Protein AF-A0A1E1VDS1-F1 (afdb_monomer)

Secondary structure (DSSP, 8-state):
-EEEEEE-TT--EEEEEEEEPPTTS--EEEEETTS-BEEE-SSSEEEETTT--EEEE--

Nearest PDB structures (foldseek):
  7vmv-assembly2_D  TM=1.994E-01  e=7.524E+00  dengue virus type 4

Mean predicted aligned error: 4.09 Å

Solvent-accessible surface area (backbone atoms only — not comparable to full-atom values): 3485 Å² total; per-residue (Å²): 120,51,77,42,50,22,28,36,93,89,64,53,80,43,46,40,37,40,43,68,52,59,96,93,49,93,54,76,48,42,24,36,79,90,64,48,53,35,42,84,74,56,101,53,34,32,30,40,63,98,65,86,44,53,31,36,58,64,129

pLDDT: mean 90.74, std 9.16, range [62.16, 97.94]

Sequence (59 aa):
MSRVRCADDEGYLHTVIVWRLYPGIRGTSYTLDTGALVNYVDEQTFEIDHTAVLITKLS

Radius of gyration: 11.3 Å; Cα contacts (8 Å, |Δi|>4): 116; chains: 1; bounding box: 29×25×28 Å

Foldseek 3Di:
DDWFWWAWPVGDIWIKDWDDDDPPDDDIFIATPVRFGWDDDDPFWIHRPPPRIIIGTDD

Structure (mmCIF, N/CA/C/O backbone):
data_AF-A0A1E1VDS1-F1
#
_entry.id   AF-A0A1E1VDS1-F1
#
loop_
_atom_site.group_PDB
_atom_site.id
_atom_site.type_symbol
_atom_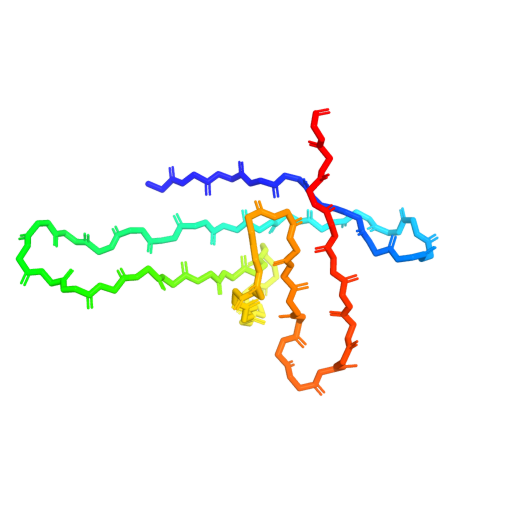site.label_atom_id
_atom_site.label_alt_id
_atom_site.label_comp_id
_atom_site.label_asym_id
_atom_site.label_entity_id
_atom_site.label_seq_id
_atom_site.pdbx_PDB_ins_code
_atom_site.Cartn_x
_atom_site.Cartn_y
_atom_site.Cartn_z
_atom_site.occupancy
_atom_site.B_iso_or_equiv
_atom_site.auth_seq_id
_atom_site.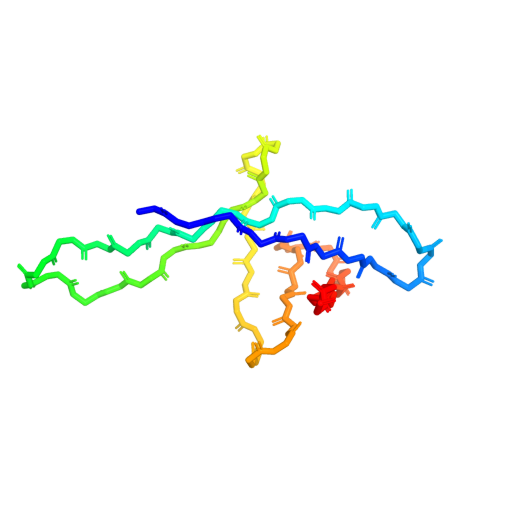auth_comp_id
_atom_site.auth_asym_id
_atom_site.auth_atom_id
_atom_site.pdbx_PDB_model_num
ATOM 1 N N . MET A 1 1 ? -10.118 6.890 4.508 1.00 83.88 1 MET A N 1
ATOM 2 C CA . MET A 1 1 ? -9.238 6.298 3.479 1.00 83.88 1 MET A CA 1
ATOM 3 C C . MET A 1 1 ? -8.196 7.334 3.095 1.00 83.88 1 MET A C 1
ATOM 5 O O . MET A 1 1 ? -8.581 8.470 2.849 1.00 83.88 1 MET A O 1
ATOM 9 N N . SER A 1 2 ? -6.916 6.969 3.061 1.00 91.19 2 SER A N 1
ATOM 10 C CA . SER A 1 2 ? -5.836 7.835 2.559 1.00 91.19 2 SER A CA 1
ATOM 11 C C . SER A 1 2 ? -5.023 7.107 1.495 1.00 91.19 2 SER A C 1
ATOM 13 O O . SER A 1 2 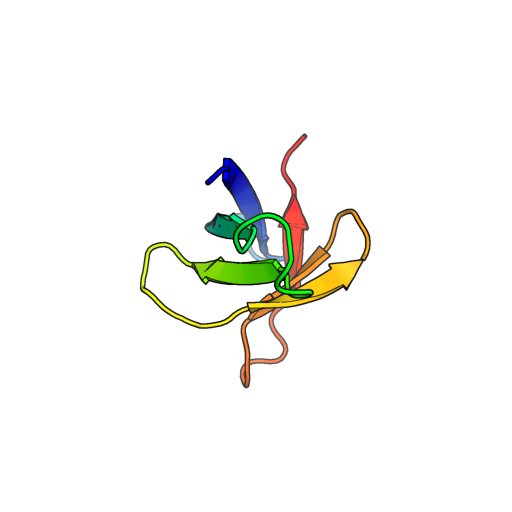? -4.944 5.882 1.520 1.00 91.19 2 SER A O 1
ATOM 15 N N . ARG A 1 3 ? -4.435 7.856 0.561 1.00 94.69 3 ARG A N 1
ATOM 16 C CA . ARG A 1 3 ? -3.555 7.332 -0.490 1.00 94.69 3 ARG A CA 1
ATOM 17 C C . ARG A 1 3 ? -2.146 7.856 -0.262 1.00 94.69 3 ARG A C 1
ATOM 19 O O . ARG A 1 3 ? -1.988 9.030 0.058 1.00 94.69 3 ARG A O 1
ATOM 26 N N . VAL A 1 4 ? -1.157 6.993 -0.430 1.00 95.25 4 VAL A N 1
ATOM 27 C CA . VAL A 1 4 ? 0.256 7.302 -0.232 1.00 95.25 4 VAL A CA 1
ATOM 28 C C . VAL A 1 4 ? 1.011 6.847 -1.470 1.00 95.25 4 VAL A C 1
ATOM 30 O O . VAL A 1 4 ? 0.868 5.699 -1.889 1.00 95.25 4 VAL A O 1
ATOM 33 N N . ARG A 1 5 ? 1.779 7.753 -2.079 1.00 97.06 5 ARG A N 1
ATOM 34 C CA . ARG A 1 5 ? 2.662 7.392 -3.189 1.00 97.06 5 ARG A CA 1
ATOM 35 C C . ARG A 1 5 ? 3.937 6.789 -2.627 1.00 97.06 5 ARG A C 1
ATOM 37 O O . ARG A 1 5 ? 4.516 7.355 -1.705 1.00 97.06 5 ARG A O 1
ATOM 44 N N . CYS A 1 6 ? 4.342 5.663 -3.185 1.00 97.06 6 CYS A N 1
ATOM 45 C CA . CYS A 1 6 ? 5.569 4.970 -2.842 1.00 97.06 6 CYS A CA 1
ATOM 46 C C . CYS A 1 6 ? 6.349 4.639 -4.117 1.00 97.06 6 CYS A C 1
ATOM 48 O O . CYS A 1 6 ? 5.768 4.634 -5.205 1.00 97.06 6 CYS A O 1
ATOM 50 N N . ALA A 1 7 ? 7.636 4.350 -3.975 1.00 97.44 7 ALA A N 1
ATOM 51 C CA . ALA A 1 7 ? 8.459 3.765 -5.023 1.00 97.44 7 ALA A CA 1
ATOM 52 C C . ALA A 1 7 ? 9.217 2.546 -4.494 1.00 97.44 7 ALA A C 1
ATOM 54 O O . ALA A 1 7 ? 9.567 2.525 -3.313 1.00 97.44 7 ALA A O 1
ATOM 55 N N . ASP A 1 8 ? 9.441 1.550 -5.344 1.00 95.81 8 ASP A N 1
ATOM 56 C CA . ASP A 1 8 ? 10.414 0.489 -5.070 1.00 95.81 8 ASP A CA 1
ATOM 57 C C . ASP A 1 8 ? 11.857 0.969 -5.333 1.00 95.81 8 ASP A C 1
ATOM 59 O O . ASP A 1 8 ? 12.109 2.152 -5.595 1.00 95.81 8 ASP A O 1
ATOM 63 N N . ASP A 1 9 ? 12.818 0.058 -5.210 1.00 94.62 9 ASP A N 1
ATOM 64 C CA . ASP A 1 9 ? 14.239 0.302 -5.466 1.00 94.62 9 ASP A CA 1
ATOM 65 C C . ASP A 1 9 ? 14.571 0.494 -6.956 1.00 94.62 9 ASP A C 1
ATOM 67 O O . ASP A 1 9 ? 15.541 1.180 -7.287 1.00 94.62 9 ASP A O 1
ATOM 71 N N . GLU A 1 10 ? 13.747 -0.045 -7.853 1.00 94.31 10 GLU A N 1
ATOM 72 C CA . GLU A 1 10 ? 13.844 0.139 -9.304 1.00 94.31 10 GLU A CA 1
ATOM 73 C C . GLU A 1 10 ? 13.216 1.468 -9.784 1.00 94.31 10 GLU A C 1
ATOM 75 O O . GLU A 1 10 ? 13.413 1.884 -10.929 1.00 94.31 10 GLU A O 1
ATOM 80 N N . GLY A 1 11 ? 12.514 2.185 -8.901 1.00 93.81 11 GLY A N 1
ATOM 81 C CA . GLY A 1 11 ? 11.882 3.476 -9.172 1.00 93.81 11 GLY A CA 1
ATOM 82 C C . GLY A 1 11 ? 10.463 3.377 -9.741 1.00 93.81 11 GLY A C 1
ATOM 83 O O . GLY A 1 11 ? 9.903 4.398 -10.160 1.00 93.81 11 GLY A O 1
ATOM 84 N N . TYR A 1 12 ? 9.854 2.189 -9.752 1.00 95.00 12 TYR A N 1
ATOM 85 C CA . TYR A 1 12 ? 8.453 2.027 -10.117 1.00 95.00 12 TYR A CA 1
ATOM 86 C C . TYR A 1 12 ? 7.546 2.616 -9.050 1.00 95.00 12 TYR A C 1
ATOM 88 O O . TYR A 1 12 ? 7.729 2.446 -7.847 1.00 95.00 12 TYR A O 1
ATOM 96 N N . LEU A 1 13 ? 6.528 3.336 -9.515 1.00 96.25 13 LEU A N 1
ATOM 97 C CA . LEU A 1 13 ? 5.590 4.023 -8.645 1.00 96.25 13 LEU A CA 1
ATOM 98 C C . LEU A 1 13 ? 4.439 3.105 -8.249 1.00 96.25 13 LEU A C 1
ATOM 100 O O . LEU A 1 13 ? 3.745 2.542 -9.093 1.00 96.25 13 LEU A O 1
ATOM 104 N N . HIS A 1 14 ? 4.165 3.074 -6.951 1.00 95.69 14 HIS A N 1
AT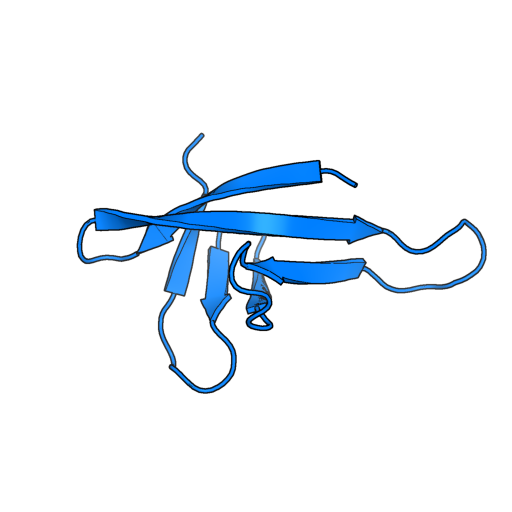OM 105 C CA . HIS A 1 14 ? 3.058 2.350 -6.349 1.00 95.69 14 HIS A CA 1
ATOM 106 C C . HIS A 1 14 ? 2.163 3.307 -5.564 1.00 95.69 14 HIS A C 1
ATOM 108 O O . HIS A 1 14 ? 2.630 4.250 -4.922 1.00 95.69 14 HIS A O 1
ATOM 114 N N . THR A 1 15 ? 0.853 3.065 -5.580 1.00 97.31 15 THR A N 1
ATOM 115 C CA . THR A 1 15 ? -0.088 3.803 -4.728 1.00 97.31 15 THR A CA 1
ATOM 116 C C . THR A 1 15 ? -0.615 2.886 -3.640 1.00 97.31 15 THR A C 1
ATOM 118 O O . THR A 1 15 ? -1.442 2.020 -3.907 1.00 97.31 15 THR A O 1
ATOM 121 N N . VAL A 1 16 ? -0.186 3.119 -2.400 1.00 96.38 16 VAL A N 1
ATOM 122 C CA . VAL A 1 16 ? -0.706 2.420 -1.222 1.00 96.38 16 VAL A CA 1
ATOM 123 C C . VAL A 1 16 ? -1.978 3.113 -0.742 1.00 96.38 16 VAL A C 1
ATOM 125 O O . VAL A 1 16 ? -1.995 4.311 -0.450 1.00 96.38 16 VAL A O 1
ATOM 128 N N . ILE A 1 17 ? -3.060 2.355 -0.638 1.00 96.00 17 ILE A N 1
ATOM 129 C CA . ILE A 1 17 ? -4.332 2.756 -0.051 1.00 96.00 17 ILE A CA 1
ATOM 130 C C . ILE A 1 17 ? -4.367 2.265 1.394 1.00 96.00 17 ILE A C 1
ATOM 132 O O . ILE A 1 17 ? -4.221 1.078 1.671 1.00 96.00 17 ILE A O 1
ATOM 136 N N . VAL A 1 18 ? -4.587 3.196 2.319 1.00 93.44 18 VAL A N 1
ATOM 137 C CA . VAL A 1 18 ? -4.686 2.924 3.752 1.00 93.44 18 VAL A CA 1
ATOM 138 C C . VAL A 1 18 ? -6.155 2.898 4.165 1.00 93.44 18 VAL A C 1
ATOM 140 O O . VAL A 1 18 ? -6.864 3.920 4.143 1.00 93.44 18 VAL A O 1
ATOM 143 N N . TRP A 1 19 ? -6.593 1.722 4.595 1.00 91.44 19 TRP A N 1
ATOM 144 C CA . TRP A 1 19 ? -7.922 1.439 5.108 1.00 91.44 19 TRP A CA 1
ATOM 145 C C . TRP A 1 19 ? -7.884 1.463 6.634 1.00 91.44 19 TRP A C 1
ATOM 147 O O . TRP A 1 19 ? -7.423 0.525 7.277 1.00 91.44 19 TRP A O 1
ATOM 157 N N . ARG A 1 20 ? -8.366 2.554 7.234 1.00 87.06 20 ARG A N 1
ATOM 158 C CA . ARG A 1 20 ? -8.593 2.624 8.683 1.00 87.06 20 ARG A CA 1
ATOM 159 C C . ARG A 1 20 ? -10.005 2.125 8.959 1.00 87.06 20 ARG A C 1
ATOM 161 O O . ARG A 1 20 ? -10.954 2.743 8.471 1.00 87.06 20 ARG A O 1
ATOM 168 N N . LEU A 1 21 ? -10.135 1.013 9.682 1.00 78.94 21 LEU A N 1
ATOM 169 C CA . LEU A 1 21 ? -11.442 0.507 10.096 1.00 78.94 21 LEU A CA 1
ATOM 170 C C . LEU A 1 21 ? -12.104 1.482 11.082 1.00 78.94 21 LEU A C 1
ATOM 172 O O . LEU A 1 21 ? -11.441 2.297 11.729 1.00 78.94 21 LEU A O 1
ATOM 176 N N . TYR A 1 22 ? -13.436 1.433 11.133 1.00 67.62 22 TYR A N 1
ATOM 177 C CA . TYR A 1 22 ? -14.263 2.328 11.941 1.00 67.62 22 TYR A CA 1
ATOM 178 C C . TYR A 1 22 ? -13.874 2.317 13.433 1.00 67.62 22 TYR A C 1
ATOM 180 O O . TYR A 1 22 ? -13.390 1.297 13.936 1.00 67.62 22 TYR A O 1
ATOM 188 N N . PRO A 1 23 ? -14.139 3.415 14.172 1.00 63.53 23 PRO A N 1
ATOM 189 C CA . PRO A 1 23 ? -13.929 3.465 15.617 1.00 63.53 23 PRO A CA 1
ATOM 190 C C . PRO A 1 23 ? -14.620 2.282 16.310 1.00 63.53 23 PRO A C 1
ATOM 192 O O . PRO A 1 23 ? -15.826 2.102 16.174 1.00 63.53 23 PRO A O 1
ATOM 195 N N . GLY A 1 24 ? -13.846 1.467 17.030 1.00 62.16 24 GLY A N 1
ATOM 196 C CA . GLY A 1 24 ? -14.322 0.246 17.696 1.00 62.16 24 GLY A CA 1
ATOM 197 C C . GLY A 1 24 ? -13.792 -1.055 17.086 1.00 62.16 24 GLY A C 1
ATOM 198 O O . GLY A 1 24 ? -13.760 -2.069 17.777 1.00 62.16 24 GLY A O 1
ATOM 199 N N . ILE A 1 25 ? -13.288 -1.023 15.848 1.00 65.81 25 ILE A N 1
ATOM 200 C CA . ILE A 1 25 ? -12.597 -2.155 15.221 1.00 65.81 25 ILE A CA 1
ATOM 201 C C . ILE A 1 25 ? -11.114 -1.802 15.117 1.00 65.81 25 ILE A C 1
ATOM 203 O O . ILE A 1 25 ? -10.720 -0.876 14.411 1.00 65.81 25 ILE A O 1
ATOM 207 N N . ARG A 1 26 ? -10.269 -2.526 15.857 1.00 65.00 26 ARG A N 1
ATOM 208 C CA . ARG A 1 26 ? -8.816 -2.370 15.753 1.00 65.00 26 ARG A CA 1
ATOM 209 C C . ARG A 1 26 ? -8.343 -3.019 14.456 1.00 65.00 26 ARG A C 1
ATOM 211 O O . ARG A 1 26 ? -8.398 -4.235 14.329 1.00 65.00 26 ARG A O 1
ATOM 218 N N . GLY A 1 27 ? -7.864 -2.211 13.518 1.00 75.50 27 GLY A N 1
ATOM 219 C CA . GLY A 1 27 ? -7.156 -2.705 12.342 1.00 75.50 27 GLY A CA 1
ATOM 220 C C . GLY A 1 27 ? -6.954 -1.624 11.288 1.00 75.50 27 GLY A C 1
ATOM 221 O O . GLY A 1 27 ? -7.901 -0.939 10.897 1.00 75.50 27 GLY A O 1
ATOM 222 N N . THR A 1 28 ? -5.713 -1.489 10.827 1.00 87.69 28 THR A N 1
ATOM 223 C CA . THR A 1 28 ? -5.394 -0.771 9.592 1.00 87.69 28 THR A CA 1
ATOM 224 C C . THR A 1 28 ? -5.014 -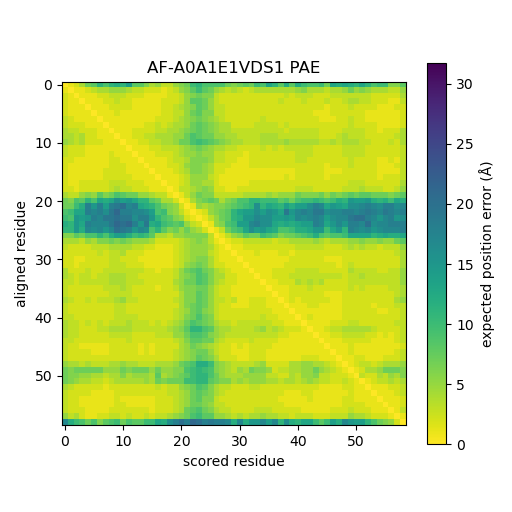1.815 8.554 1.00 87.69 28 THR A C 1
ATOM 226 O O . THR A 1 28 ? -4.167 -2.661 8.824 1.00 87.69 28 THR A O 1
ATOM 229 N N . SER A 1 29 ? -5.662 -1.772 7.396 1.00 91.12 29 SER A N 1
ATOM 230 C CA . SER A 1 29 ? -5.333 -2.600 6.236 1.00 91.12 29 SER A CA 1
ATOM 231 C C . SER A 1 29 ? -4.688 -1.724 5.167 1.00 91.12 29 SER A C 1
ATOM 233 O O . SER A 1 29 ? -4.987 -0.529 5.063 1.00 91.12 29 SER A O 1
ATOM 235 N N . TYR A 1 30 ? -3.801 -2.319 4.378 1.00 93.88 30 TYR A N 1
ATOM 236 C CA . TYR A 1 30 ? -3.072 -1.636 3.325 1.00 93.88 30 TYR A CA 1
ATOM 237 C C . TYR A 1 30 ? -3.162 -2.457 2.041 1.00 93.88 30 TYR A C 1
ATOM 239 O O . TYR A 1 30 ? -2.998 -3.677 2.059 1.00 93.88 30 TYR A O 1
ATOM 247 N N . THR A 1 31 ? -3.441 -1.788 0.927 1.00 96.56 31 THR A N 1
ATOM 248 C CA . THR A 1 31 ? -3.472 -2.410 -0.403 1.00 96.56 31 THR A CA 1
ATOM 249 C C . THR A 1 31 ? -2.801 -1.505 -1.421 1.00 96.56 31 THR A C 1
ATOM 251 O O . THR A 1 31 ? -2.785 -0.290 -1.245 1.00 96.56 31 THR A O 1
ATOM 254 N N . LEU A 1 32 ? -2.322 -2.061 -2.525 1.00 95.81 32 LEU A N 1
ATOM 255 C CA . LEU A 1 32 ? -2.072 -1.294 -3.739 1.00 95.81 32 LEU A CA 1
ATOM 256 C C . LEU A 1 32 ? -3.392 -0.908 -4.422 1.00 95.81 32 LEU A C 1
ATOM 258 O O . LEU A 1 32 ? -4.465 -1.429 -4.104 1.00 95.81 32 LEU A O 1
ATOM 262 N N . ASP A 1 33 ? -3.315 0.003 -5.385 1.00 93.31 33 ASP A N 1
ATOM 263 C CA . ASP A 1 33 ? -4.415 0.340 -6.291 1.00 93.31 33 ASP A CA 1
ATOM 264 C C . ASP A 1 33 ? -4.822 -0.829 -7.199 1.00 93.31 33 ASP A C 1
ATOM 266 O O . ASP A 1 33 ? -5.993 -0.944 -7.553 1.00 93.31 33 ASP A O 1
ATOM 270 N N . THR A 1 34 ? -3.886 -1.734 -7.492 1.00 91.94 34 THR A N 1
ATOM 271 C CA . THR A 1 34 ? -4.135 -3.020 -8.160 1.00 91.94 34 THR A CA 1
ATOM 272 C C . THR A 1 34 ? -4.969 -3.991 -7.318 1.00 91.94 34 THR A C 1
ATOM 274 O O . THR A 1 34 ? -5.438 -5.002 -7.835 1.00 91.94 34 THR A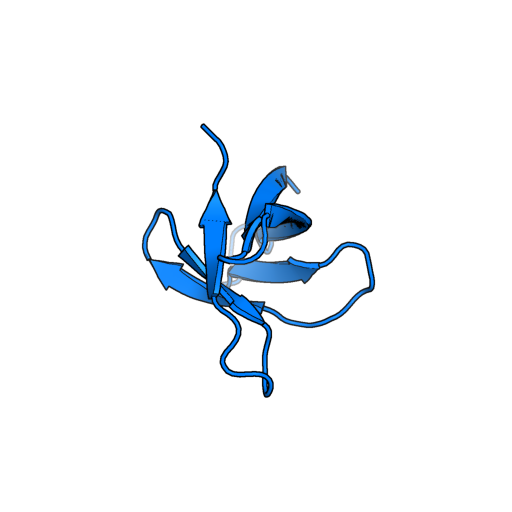 O 1
ATOM 277 N N . GLY A 1 35 ? -5.155 -3.707 -6.024 1.00 92.25 35 GLY A N 1
ATOM 278 C CA . GLY A 1 35 ? 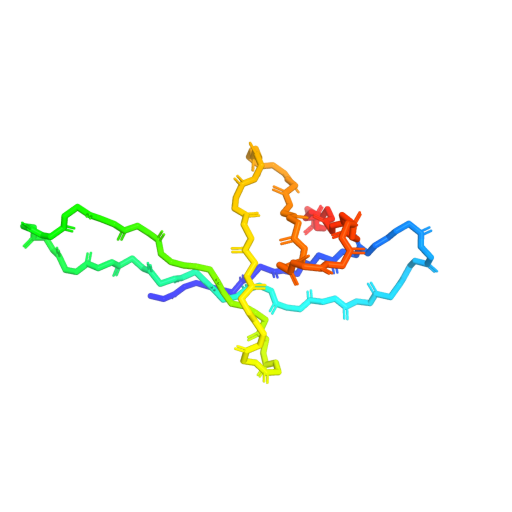-5.818 -4.591 -5.066 1.00 92.25 35 GLY A CA 1
ATOM 279 C C . GLY A 1 35 ? -4.885 -5.593 -4.383 1.00 92.25 35 GLY A C 1
ATOM 280 O O . GLY A 1 35 ? -5.333 -6.296 -3.480 1.00 92.25 35 GLY A O 1
ATOM 281 N N . ALA A 1 36 ? -3.600 -5.639 -4.756 1.00 94.31 36 ALA A N 1
ATOM 282 C CA . ALA A 1 36 ? -2.608 -6.446 -4.047 1.00 94.31 36 ALA A CA 1
ATOM 283 C C . ALA A 1 36 ? -2.499 -6.008 -2.578 1.00 94.31 36 ALA A C 1
ATOM 285 O O . ALA A 1 36 ? -2.541 -4.812 -2.279 1.00 94.31 36 ALA A O 1
ATOM 286 N N . LEU A 1 37 ? -2.363 -6.964 -1.660 1.00 95.12 37 LEU A N 1
ATOM 287 C CA . LEU A 1 37 ? -2.126 -6.668 -0.249 1.00 95.12 37 LEU A CA 1
ATOM 288 C C . LEU A 1 37 ? -0.700 -6.145 -0.060 1.00 95.12 37 LEU A C 1
ATOM 290 O O . LEU A 1 37 ? 0.223 -6.564 -0.760 1.00 95.12 37 LEU A O 1
ATOM 294 N N . VAL A 1 38 ? -0.528 -5.228 0.891 1.00 95.94 38 VAL A N 1
ATOM 295 C CA . VAL A 1 38 ? 0.805 -4.828 1.350 1.00 95.94 38 VAL A CA 1
ATOM 296 C C . VAL A 1 38 ? 0.881 -4.915 2.867 1.00 95.94 38 VAL A C 1
ATOM 298 O O . VAL A 1 38 ? -0.062 -4.556 3.578 1.00 95.94 38 VAL A O 1
ATOM 301 N N . ASN A 1 39 ? 2.013 -5.391 3.363 1.00 94.81 39 ASN A N 1
ATOM 302 C CA . ASN A 1 39 ? 2.314 -5.481 4.778 1.00 94.81 39 ASN A CA 1
ATOM 303 C C . ASN A 1 39 ? 2.970 -4.177 5.237 1.00 94.81 39 ASN A C 1
ATOM 305 O O . ASN A 1 39 ? 3.851 -3.626 4.576 1.00 94.81 39 ASN A O 1
ATOM 309 N N . TYR A 1 40 ? 2.521 -3.660 6.378 1.00 93.44 40 TYR A N 1
ATOM 310 C CA . TYR A 1 40 ? 3.179 -2.532 7.027 1.00 93.44 40 TYR A CA 1
ATOM 311 C C . TYR A 1 40 ? 4.487 -3.012 7.658 1.00 93.44 40 TYR A C 1
ATOM 313 O O . TYR A 1 40 ? 4.455 -3.901 8.510 1.00 93.44 40 TYR A O 1
ATOM 321 N N . VAL A 1 41 ? 5.606 -2.405 7.262 1.00 94.62 41 VAL A N 1
ATOM 322 C CA . VAL A 1 41 ? 6.923 -2.673 7.855 1.00 94.62 41 VAL A CA 1
ATOM 323 C C . VAL A 1 41 ? 7.227 -1.599 8.895 1.00 94.62 41 VAL A C 1
ATOM 325 O O . VAL A 1 41 ? 7.414 -1.903 10.073 1.00 94.62 41 VAL A O 1
ATOM 328 N N . ASP A 1 42 ? 7.201 -0.333 8.472 1.00 94.25 42 ASP A N 1
ATOM 329 C CA . ASP A 1 42 ? 7.458 0.827 9.321 1.00 94.25 42 ASP A CA 1
ATOM 330 C C . ASP A 1 42 ? 6.763 2.099 8.791 1.00 94.25 42 ASP A C 1
ATOM 332 O O . ASP A 1 42 ? 5.936 2.065 7.877 1.00 94.25 42 ASP A O 1
ATOM 336 N N . GLU A 1 43 ? 7.063 3.251 9.398 1.00 91.56 43 GLU A N 1
ATOM 337 C CA . GLU A 1 43 ? 6.411 4.517 9.060 1.00 91.56 43 GLU A CA 1
ATOM 338 C C . GLU A 1 43 ? 6.672 4.992 7.627 1.00 91.56 43 GLU A C 1
ATOM 340 O O . GLU A 1 43 ? 5.900 5.818 7.138 1.00 91.56 43 GLU A O 1
ATOM 345 N N . GLN A 1 44 ? 7.704 4.497 6.949 1.00 95.31 44 GLN A N 1
ATOM 346 C CA . GLN A 1 44 ? 8.078 4.886 5.589 1.00 95.31 44 GLN A CA 1
ATOM 347 C C . GLN A 1 44 ? 8.023 3.734 4.588 1.00 95.31 44 GLN A C 1
ATOM 349 O O . GLN A 1 44 ? 7.981 4.002 3.389 1.00 95.31 44 GLN A O 1
ATOM 354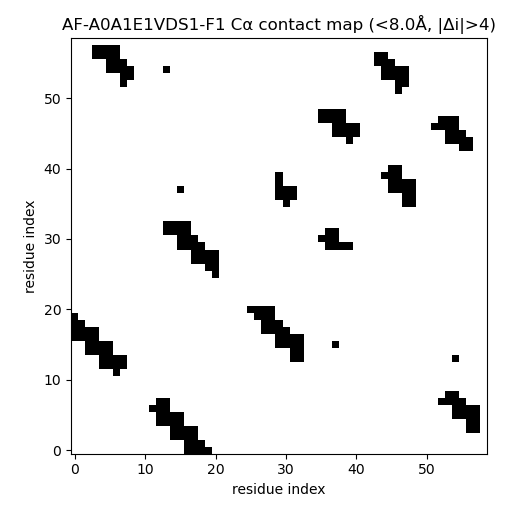 N N . THR A 1 45 ? 7.954 2.489 5.047 1.00 95.81 45 THR A N 1
ATOM 355 C CA . THR A 1 45 ? 8.145 1.313 4.198 1.00 95.81 45 THR A CA 1
ATOM 356 C C . THR A 1 45 ? 6.969 0.346 4.290 1.00 95.81 45 THR A C 1
ATOM 358 O O . THR A 1 45 ? 6.424 0.077 5.367 1.00 95.81 45 THR A O 1
ATOM 361 N N . PHE A 1 46 ? 6.601 -0.220 3.145 1.00 96.31 46 PHE A N 1
ATOM 362 C CA . PHE A 1 46 ? 5.661 -1.331 3.027 1.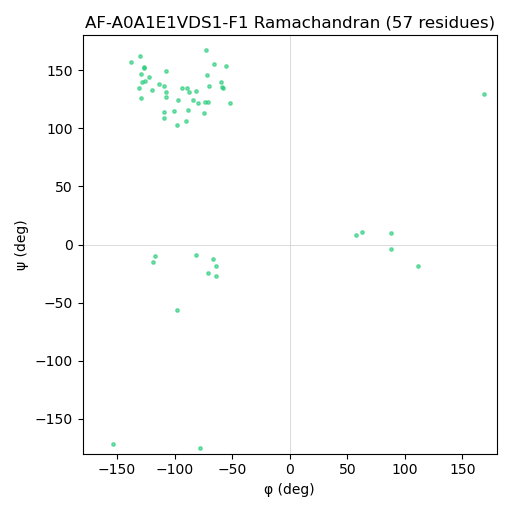00 96.31 46 PHE A CA 1
ATOM 363 C C . PHE A 1 46 ? 6.300 -2.464 2.230 1.00 96.31 46 PHE A C 1
ATOM 365 O O . PHE A 1 46 ? 7.133 -2.214 1.366 1.00 96.31 46 PHE A O 1
ATOM 372 N N . GLU A 1 47 ? 5.874 -3.695 2.479 1.00 96.94 47 GLU A N 1
ATOM 373 C CA . GLU A 1 47 ? 6.242 -4.858 1.673 1.00 96.94 47 GLU A CA 1
ATOM 374 C C . GLU A 1 47 ? 5.035 -5.292 0.844 1.00 96.94 47 GLU A C 1
ATOM 376 O O . GLU A 1 47 ? 3.933 -5.423 1.379 1.00 96.94 47 GLU A O 1
ATOM 381 N N . ILE A 1 48 ? 5.213 -5.520 -0.455 1.00 95.12 48 ILE A N 1
ATOM 382 C CA . ILE A 1 48 ? 4.170 -6.140 -1.272 1.00 95.12 48 ILE A CA 1
ATOM 383 C C . ILE A 1 48 ? 4.072 -7.613 -0.866 1.00 95.12 48 ILE A C 1
ATOM 385 O O . ILE A 1 48 ? 5.058 -8.351 -0.887 1.00 95.12 48 ILE A O 1
ATOM 389 N N . ASP A 1 49 ? 2.876 -8.027 -0.448 1.00 92.62 49 ASP A N 1
ATOM 390 C CA . ASP A 1 49 ? 2.673 -9.337 0.158 1.00 92.62 49 ASP A CA 1
ATOM 391 C C . ASP A 1 49 ? 3.107 -10.461 -0.795 1.00 92.62 49 ASP A C 1
ATOM 393 O O . ASP A 1 49 ? 2.805 -10.436 -1.990 1.00 92.62 49 ASP A O 1
ATOM 397 N N . HIS A 1 50 ? 3.837 -11.439 -0.258 1.00 87.62 50 HIS A N 1
ATOM 398 C CA . HIS A 1 50 ? 4.407 -12.576 -0.990 1.00 87.62 50 HIS A CA 1
ATOM 399 C C . HIS A 1 50 ? 5.449 -12.268 -2.087 1.00 87.62 50 HIS A C 1
ATOM 401 O O . HIS A 1 50 ? 5.810 -13.192 -2.820 1.00 87.62 50 HIS A O 1
ATOM 407 N N . THR A 1 51 ? 5.971 -11.042 -2.216 1.00 88.06 51 THR A N 1
ATOM 408 C CA . THR A 1 51 ? 6.976 -10.724 -3.255 1.00 88.06 51 THR A CA 1
ATOM 409 C C . THR A 1 51 ? 8.344 -10.302 -2.721 1.00 88.06 51 THR A C 1
ATOM 411 O O . THR A 1 51 ? 9.275 -10.208 -3.516 1.00 88.06 51 THR A O 1
ATOM 414 N N . ALA A 1 52 ? 8.488 -10.060 -1.410 1.00 91.12 52 ALA A N 1
ATOM 415 C CA . ALA A 1 52 ? 9.683 -9.470 -0.787 1.00 91.12 52 ALA A CA 1
ATOM 416 C C . ALA A 1 52 ? 10.078 -8.081 -1.337 1.00 91.12 52 ALA A C 1
ATOM 418 O O . ALA A 1 52 ? 11.130 -7.549 -0.982 1.00 91.12 52 ALA A O 1
ATOM 419 N N . VAL A 1 53 ? 9.239 -7.478 -2.186 1.00 95.38 53 VAL A N 1
ATOM 420 C CA . VAL A 1 53 ? 9.471 -6.148 -2.753 1.00 95.38 53 VAL A CA 1
ATOM 421 C C . VAL A 1 53 ? 9.080 -5.102 -1.719 1.00 95.38 53 VAL A C 1
ATOM 423 O O . VAL A 1 53 ? 7.929 -5.054 -1.275 1.00 95.38 53 VAL A O 1
ATOM 426 N N . LEU A 1 54 ? 10.035 -4.247 -1.364 1.00 97.19 54 LEU A N 1
ATOM 427 C CA . LEU A 1 54 ? 9.817 -3.116 -0.473 1.00 97.19 54 LEU A CA 1
ATOM 428 C C . LEU A 1 54 ? 9.513 -1.858 -1.281 1.00 97.19 54 LEU A C 1
ATOM 430 O O . LEU A 1 54 ? 10.210 -1.534 -2.236 1.00 97.19 54 LEU A O 1
ATOM 434 N N . ILE A 1 55 ? 8.497 -1.120 -0.847 1.00 97.44 55 ILE A N 1
ATOM 435 C CA . ILE A 1 55 ? 8.134 0.182 -1.399 1.00 97.44 55 ILE A CA 1
ATOM 436 C C . ILE A 1 55 ? 8.225 1.245 -0.307 1.00 97.44 55 ILE A C 1
ATOM 438 O O . ILE A 1 55 ? 7.712 1.076 0.802 1.00 97.44 55 ILE A O 1
ATOM 442 N N . THR A 1 56 ? 8.860 2.363 -0.634 1.00 97.94 56 THR A N 1
ATOM 443 C CA . THR A 1 56 ? 9.125 3.475 0.284 1.00 97.94 56 THR A CA 1
ATOM 444 C C . THR A 1 56 ? 8.265 4.673 -0.073 1.00 97.94 56 THR A C 1
ATOM 446 O O . THR A 1 56 ? 8.143 5.022 -1.246 1.00 97.94 56 THR A O 1
ATOM 449 N N . LYS A 1 57 ? 7.674 5.334 0.923 1.00 96.44 57 LYS A N 1
ATOM 450 C CA . LYS A 1 57 ? 6.872 6.545 0.725 1.00 96.44 57 LYS A CA 1
ATOM 451 C C . LYS A 1 57 ? 7.693 7.652 0.070 1.00 96.44 57 LYS A C 1
ATOM 453 O O . LYS A 1 57 ? 8.803 7.962 0.488 1.00 96.44 57 LYS A O 1
ATOM 458 N N . LEU A 1 58 ? 7.085 8.302 -0.912 1.00 93.94 58 LEU A N 1
ATOM 459 C CA . LEU A 1 58 ? 7.590 9.528 -1.509 1.00 93.94 58 LEU A CA 1
ATOM 460 C C . LEU A 1 58 ? 7.004 10.697 -0.710 1.00 93.94 58 LEU A C 1
ATOM 462 O O . LEU A 1 58 ? 5.797 10.942 -0.773 1.00 93.94 58 LEU A O 1
ATOM 466 N N . SER A 1 59 ? 7.846 11.337 0.102 1.00 77.38 59 SER A N 1
ATOM 467 C CA . SER A 1 59 ? 7.523 12.531 0.899 1.00 77.38 59 SER A CA 1
ATOM 468 C C . SER A 1 59 ? 7.126 13.726 0.041 1.00 77.38 59 SER A C 1
ATOM 470 O O . SER A 1 59 ? 7.825 13.948 -0.974 1.00 77.38 59 SER A O 1
#